Protein AF-A0A7W1TVI2-F1 (afdb_monomer_lite)

pLDDT: mean 80.05, std 15.4, range [44.88, 96.12]

Structure (mmCIF, N/CA/C/O backbone):
data_AF-A0A7W1TVI2-F1
#
_entry.id   AF-A0A7W1TVI2-F1
#
loop_
_atom_site.group_PDB
_atom_site.id
_atom_site.type_symbol
_atom_site.label_atom_id
_atom_site.label_alt_id
_atom_site.label_comp_id
_atom_site.label_asym_id
_atom_site.label_entity_id
_atom_site.label_seq_id
_atom_site.pdbx_PDB_ins_code
_atom_site.Cartn_x
_atom_site.Cartn_y
_atom_site.Cartn_z
_atom_site.occupancy
_atom_site.B_iso_or_equiv
_atom_site.auth_seq_id
_atom_site.auth_comp_id
_atom_site.auth_asym_id
_atom_site.auth_atom_id
_atom_site.pdbx_PDB_model_num
ATOM 1 N N . MET A 1 1 ? 13.763 -30.868 -54.913 1.00 58.19 1 MET A N 1
ATOM 2 C CA . MET A 1 1 ? 14.262 -31.204 -53.559 1.00 58.19 1 MET A CA 1
ATOM 3 C C . MET A 1 1 ? 15.021 -30.049 -52.881 1.00 58.19 1 MET A C 1
ATOM 5 O O . MET A 1 1 ? 15.793 -30.290 -51.969 1.00 58.19 1 MET A O 1
ATOM 9 N N . THR A 1 2 ? 14.790 -28.791 -53.278 1.00 52.47 2 THR A N 1
ATOM 10 C CA . THR A 1 2 ? 15.461 -27.596 -52.713 1.00 52.47 2 THR A CA 1
ATOM 11 C C . THR A 1 2 ? 14.480 -26.535 -52.191 1.00 52.47 2 THR A C 1
ATOM 13 O O . THR A 1 2 ? 14.888 -25.632 -51.474 1.00 52.47 2 THR A O 1
ATOM 16 N N . LEU A 1 3 ? 13.182 -26.667 -52.503 1.00 47.12 3 LEU A N 1
ATOM 17 C CA . LEU A 1 3 ? 12.101 -25.781 -52.039 1.00 47.12 3 LEU A CA 1
ATOM 18 C C . LEU A 1 3 ? 11.523 -26.179 -50.667 1.00 47.12 3 LEU A C 1
ATOM 20 O O . LEU A 1 3 ? 11.019 -25.324 -49.950 1.00 47.12 3 LEU A O 1
ATOM 24 N N . LEU A 1 4 ? 11.624 -27.455 -50.267 1.00 44.88 4 LEU A N 1
ATOM 25 C CA . LEU A 1 4 ? 11.235 -27.888 -48.913 1.00 44.88 4 LEU A CA 1
ATOM 26 C C . LEU A 1 4 ? 12.259 -27.446 -47.852 1.00 44.88 4 LEU A C 1
ATOM 28 O O . LEU A 1 4 ? 11.902 -27.214 -46.700 1.00 44.88 4 LEU A O 1
ATOM 32 N N . SER A 1 5 ? 13.526 -27.298 -48.245 1.00 50.56 5 SER A N 1
ATOM 33 C CA . SER A 1 5 ? 14.643 -26.960 -47.359 1.00 50.56 5 SER A CA 1
ATOM 34 C C . SER A 1 5 ? 14.606 -25.499 -46.896 1.00 50.56 5 SER A C 1
ATOM 36 O O . SER A 1 5 ? 15.043 -25.188 -45.792 1.00 50.56 5 SER A O 1
ATOM 38 N N . THR A 1 6 ? 14.062 -24.597 -47.719 1.00 51.00 6 THR A N 1
ATOM 39 C CA . THR A 1 6 ? 13.950 -23.164 -47.409 1.00 51.00 6 THR A CA 1
ATOM 40 C C . THR A 1 6 ? 12.752 -22.846 -46.513 1.00 51.00 6 THR A C 1
ATOM 42 O O . THR A 1 6 ? 12.880 -21.999 -45.633 1.00 51.00 6 THR A O 1
ATOM 45 N N . MET A 1 7 ? 11.620 -23.553 -46.641 1.00 51.19 7 MET A N 1
ATOM 46 C CA . MET A 1 7 ? 10.480 -23.369 -45.723 1.00 51.19 7 MET A CA 1
ATOM 47 C C . MET A 1 7 ? 10.788 -23.850 -44.297 1.00 51.19 7 MET A C 1
ATOM 49 O O . MET A 1 7 ? 10.369 -23.211 -43.334 1.00 51.19 7 MET A O 1
ATOM 53 N N . ALA A 1 8 ? 11.578 -24.920 -44.148 1.00 51.38 8 ALA A N 1
ATOM 54 C CA . ALA A 1 8 ? 12.030 -25.398 -42.839 1.00 51.38 8 ALA A CA 1
ATOM 55 C C . ALA A 1 8 ? 12.963 -24.391 -42.134 1.00 51.38 8 ALA A C 1
ATOM 57 O O . ALA A 1 8 ? 12.857 -24.193 -40.925 1.00 51.38 8 ALA A O 1
ATOM 58 N N . ALA A 1 9 ? 13.830 -23.706 -42.889 1.00 51.12 9 ALA A N 1
ATOM 59 C CA . ALA A 1 9 ? 14.735 -22.689 -42.352 1.00 51.12 9 ALA A CA 1
ATOM 60 C C . ALA A 1 9 ? 13.997 -21.418 -41.886 1.00 51.12 9 ALA A C 1
ATOM 62 O O . ALA A 1 9 ? 14.350 -20.842 -40.859 1.00 51.12 9 ALA A O 1
ATOM 63 N N . VAL A 1 10 ? 12.936 -21.009 -42.594 1.00 54.28 10 VAL A N 1
ATOM 64 C CA . VAL A 1 10 ? 12.103 -19.856 -42.201 1.00 54.28 10 VAL A CA 1
ATOM 65 C C . VAL A 1 10 ? 11.246 -20.179 -40.970 1.00 54.28 10 VAL A C 1
ATOM 67 O O . VAL A 1 10 ? 11.136 -19.348 -40.071 1.00 54.28 10 VAL A O 1
ATOM 70 N N . ALA A 1 11 ? 10.704 -21.397 -40.865 1.00 53.78 11 ALA A N 1
ATOM 71 C CA . ALA A 1 11 ? 9.955 -21.832 -39.682 1.00 53.78 11 ALA A CA 1
ATOM 72 C C . ALA A 1 11 ? 10.843 -21.936 -38.423 1.00 53.78 11 ALA A C 1
ATOM 74 O O . ALA A 1 11 ? 10.426 -21.525 -37.341 1.00 53.78 11 ALA A O 1
ATOM 75 N N . ALA A 1 12 ? 12.086 -22.411 -38.562 1.00 54.06 12 ALA A N 1
ATOM 76 C CA .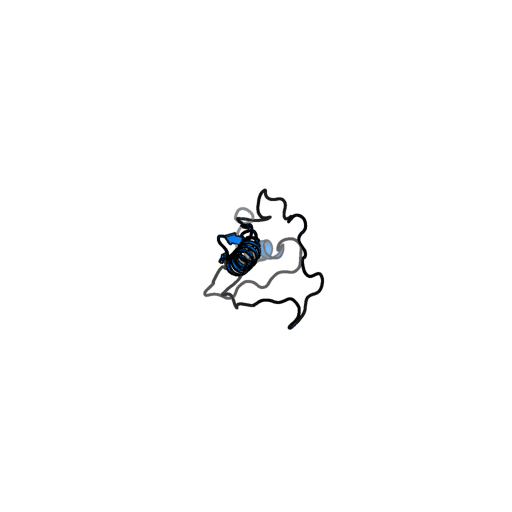 ALA A 1 12 ? 13.052 -22.462 -37.462 1.00 54.06 12 ALA A CA 1
ATOM 77 C C . ALA A 1 12 ? 13.502 -21.061 -36.996 1.00 54.06 12 ALA A C 1
ATOM 7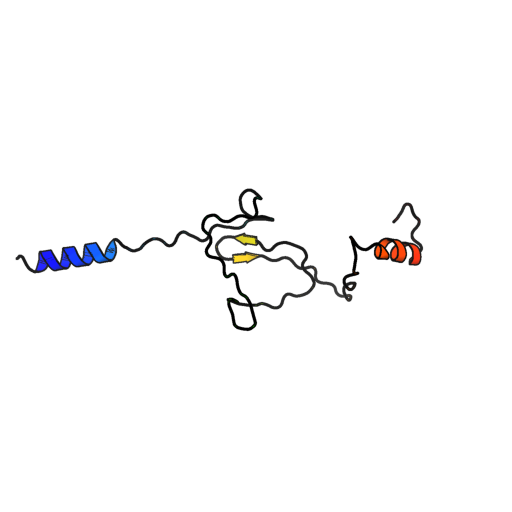9 O O . ALA A 1 12 ? 13.717 -20.854 -35.803 1.00 54.06 12 ALA A O 1
ATOM 80 N N . ALA A 1 13 ? 13.585 -20.086 -37.909 1.00 53.50 13 ALA A N 1
ATOM 81 C CA . ALA A 1 13 ? 13.939 -18.703 -37.582 1.00 53.50 13 ALA A CA 1
ATOM 82 C C . ALA A 1 13 ? 12.811 -17.944 -36.855 1.00 53.50 13 ALA A C 1
ATOM 84 O O . ALA A 1 13 ? 13.091 -17.135 -35.975 1.00 53.50 13 ALA A O 1
ATOM 85 N N . ILE A 1 14 ? 11.542 -18.234 -37.168 1.00 54.59 14 ILE A N 1
ATOM 86 C CA . ILE A 1 14 ? 10.378 -17.627 -36.493 1.00 54.59 14 ILE A CA 1
ATOM 87 C C . ILE A 1 14 ? 10.162 -18.229 -35.092 1.00 54.59 14 ILE A C 1
ATOM 89 O O . ILE A 1 14 ? 9.666 -17.555 -34.193 1.00 54.59 14 ILE A O 1
ATOM 93 N N . CYS A 1 15 ? 10.580 -19.478 -34.867 1.00 53.78 15 CYS A N 1
ATOM 94 C CA . CYS A 1 15 ? 10.420 -20.154 -33.577 1.00 53.78 15 CYS A CA 1
ATOM 95 C C . CYS A 1 15 ? 11.473 -19.743 -32.522 1.00 53.78 15 CYS A C 1
ATOM 97 O O . CYS A 1 15 ? 11.279 -19.991 -31.334 1.00 53.78 15 CYS A O 1
ATOM 99 N N . GLY A 1 16 ? 12.583 -19.118 -32.938 1.00 55.34 16 GLY A N 1
ATOM 100 C CA . GLY A 1 16 ? 13.715 -18.769 -32.067 1.00 55.34 16 GLY A CA 1
ATOM 101 C C . GLY A 1 16 ? 13.622 -17.414 -31.357 1.00 55.34 16 GLY A C 1
ATOM 102 O O . GLY A 1 16 ? 14.477 -17.112 -30.530 1.00 55.34 16 GLY A O 1
ATOM 103 N N . THR A 1 17 ? 12.613 -16.589 -31.652 1.00 58.66 17 THR A N 1
ATOM 104 C CA . THR A 1 17 ? 12.497 -15.222 -31.105 1.00 58.66 17 THR A CA 1
ATOM 105 C C . THR A 1 17 ? 11.333 -15.043 -30.137 1.00 58.66 17 THR A C 1
ATOM 107 O O . THR A 1 17 ? 10.850 -13.925 -29.955 1.00 58.66 17 THR A O 1
ATOM 110 N N . MET A 1 18 ? 10.883 -16.111 -29.476 1.00 58.78 18 MET A N 1
ATOM 111 C CA . MET A 1 18 ? 10.075 -15.959 -28.266 1.00 58.78 18 MET A CA 1
ATOM 112 C C . MET A 1 18 ? 11.017 -15.490 -27.153 1.00 58.78 18 MET A C 1
ATOM 114 O O . MET A 1 18 ? 11.511 -16.278 -26.352 1.00 58.78 18 MET A O 1
ATOM 118 N N . ALA A 1 19 ? 11.343 -14.195 -27.166 1.00 59.72 19 ALA A N 1
ATOM 119 C CA . ALA A 1 19 ? 11.985 -13.541 -26.042 1.00 59.72 19 ALA A CA 1
ATOM 120 C C . ALA A 1 19 ? 11.084 -13.803 -24.836 1.00 59.72 19 ALA A C 1
ATOM 122 O O . ALA A 1 19 ? 9.965 -13.292 -24.775 1.00 59.72 19 ALA A O 1
ATOM 123 N N . ALA A 1 20 ? 11.534 -14.672 -23.931 1.00 59.75 20 ALA A N 1
ATOM 124 C CA . ALA A 1 20 ? 10.871 -14.865 -22.660 1.00 59.75 20 ALA A CA 1
ATOM 125 C C . ALA A 1 20 ? 10.804 -13.482 -22.012 1.00 59.75 20 ALA A C 1
ATOM 127 O O . ALA A 1 20 ? 11.839 -12.911 -21.667 1.00 59.75 20 ALA A O 1
ATOM 128 N N . ALA A 1 21 ? 9.602 -12.908 -21.929 1.00 60.25 21 ALA A N 1
ATOM 129 C CA . ALA A 1 21 ? 9.393 -11.750 -21.084 1.00 60.25 21 ALA A CA 1
ATOM 130 C C . ALA A 1 21 ? 9.901 -12.166 -19.703 1.00 60.25 21 ALA A C 1
ATOM 132 O O . ALA A 1 21 ? 9.464 -13.195 -19.181 1.00 60.25 21 ALA A O 1
ATOM 133 N N . ALA A 1 22 ? 10.894 -11.444 -19.178 1.00 60.66 22 ALA A N 1
ATOM 134 C CA . ALA A 1 22 ? 11.382 -11.697 -17.834 1.00 60.66 22 ALA A CA 1
ATOM 135 C C . ALA A 1 22 ? 10.162 -11.737 -16.910 1.00 60.66 22 ALA A C 1
ATOM 137 O O . ALA A 1 22 ? 9.291 -10.865 -17.005 1.00 60.66 22 ALA A O 1
ATOM 138 N N . ALA A 1 23 ? 10.060 -12.787 -16.092 1.00 64.56 23 ALA A N 1
ATOM 139 C CA . ALA A 1 23 ? 8.993 -12.865 -15.111 1.00 64.56 23 ALA A CA 1
ATOM 140 C C . ALA A 1 23 ? 9.021 -11.571 -14.276 1.00 64.56 23 ALA A C 1
ATOM 142 O O . ALA A 1 23 ? 10.121 -11.102 -13.962 1.00 64.56 23 ALA A O 1
ATOM 143 N N . PRO A 1 24 ? 7.858 -10.970 -13.962 1.00 68.62 24 PRO A N 1
ATOM 144 C CA . PRO A 1 24 ? 7.825 -9.810 -13.089 1.00 68.62 24 PRO A CA 1
ATOM 145 C C . PRO A 1 24 ? 8.590 -10.145 -11.810 1.00 68.62 24 PRO A C 1
ATOM 147 O O . PRO A 1 24 ? 8.339 -11.184 -11.200 1.00 68.62 24 PRO A O 1
ATOM 150 N N . GLU A 1 25 ? 9.552 -9.302 -11.443 1.00 78.50 25 GLU A N 1
ATOM 151 C CA . GLU A 1 25 ? 10.282 -9.479 -10.195 1.00 78.50 25 GLU A CA 1
ATOM 152 C C . GLU A 1 25 ? 9.314 -9.275 -9.027 1.00 78.50 25 GLU A C 1
ATOM 154 O O . GLU A 1 25 ? 8.543 -8.309 -8.999 1.00 78.50 25 GLU A O 1
ATOM 159 N N . ASP A 1 26 ? 9.327 -10.210 -8.080 1.00 91.25 26 ASP A N 1
ATOM 160 C CA . ASP A 1 26 ? 8.506 -10.106 -6.883 1.00 91.25 26 ASP A CA 1
ATOM 161 C C . ASP A 1 26 ? 8.934 -8.897 -6.039 1.00 91.25 26 ASP A C 1
ATOM 163 O O . ASP A 1 26 ? 10.107 -8.540 -5.948 1.00 91.25 26 ASP A O 1
ATOM 167 N N . TRP A 1 27 ? 7.972 -8.289 -5.352 1.00 93.75 27 TRP A N 1
ATOM 168 C CA . TRP A 1 27 ? 8.194 -7.207 -4.399 1.00 93.75 27 TRP A CA 1
ATOM 169 C C . TRP A 1 27 ? 7.721 -7.662 -3.017 1.00 93.75 27 TRP A C 1
ATOM 171 O O . TRP A 1 27 ? 6.625 -7.291 -2.605 1.00 93.75 27 TRP A O 1
ATOM 181 N N . PRO A 1 28 ? 8.497 -8.491 -2.293 1.00 93.56 28 PRO A N 1
ATOM 182 C CA . PRO A 1 28 ? 7.988 -9.262 -1.154 1.00 93.56 28 PRO A CA 1
ATOM 183 C C . PRO A 1 28 ? 7.742 -8.458 0.128 1.00 93.56 28 PRO A C 1
ATOM 185 O O . PRO A 1 28 ? 7.232 -9.008 1.101 1.00 93.56 28 PRO A O 1
ATOM 188 N N . GLY A 1 29 ? 8.129 -7.181 0.184 1.00 94.69 29 GLY A N 1
ATOM 189 C CA . GLY A 1 29 ? 8.087 -6.425 1.432 1.00 94.69 29 GLY A CA 1
ATOM 190 C C . GLY A 1 29 ? 8.237 -4.921 1.270 1.00 94.69 29 GLY A C 1
ATOM 191 O O . GLY A 1 29 ? 8.364 -4.388 0.166 1.00 94.69 29 GLY A O 1
ATOM 192 N N . PHE A 1 30 ? 8.236 -4.223 2.408 1.00 94.06 30 PHE A N 1
ATOM 193 C CA . PHE A 1 30 ? 8.513 -2.792 2.447 1.00 94.06 30 PHE A CA 1
ATOM 194 C C . PHE A 1 30 ? 9.862 -2.511 1.784 1.00 94.06 30 PHE A C 1
ATOM 196 O O . PHE A 1 30 ? 10.872 -3.103 2.157 1.00 94.06 30 PHE A O 1
ATOM 203 N N . ARG A 1 31 ? 9.862 -1.598 0.804 1.00 93.31 31 ARG A N 1
ATOM 204 C CA . ARG A 1 31 ? 11.036 -1.255 -0.019 1.00 93.31 31 ARG A CA 1
ATOM 205 C C . ARG A 1 31 ? 11.559 -2.387 -0.917 1.00 93.31 31 ARG A C 1
ATOM 207 O O . ARG A 1 31 ? 12.648 -2.249 -1.464 1.00 93.31 31 ARG A O 1
ATOM 214 N N . GLY A 1 32 ? 10.783 -3.449 -1.111 1.00 92.75 32 GLY A N 1
ATOM 215 C CA . GLY A 1 32 ? 11.035 -4.453 -2.139 1.00 92.75 32 GLY A CA 1
ATOM 216 C C . GLY A 1 32 ? 12.227 -5.366 -1.857 1.00 92.75 32 GLY A C 1
ATOM 217 O O . GLY A 1 32 ? 12.674 -5.478 -0.708 1.00 92.75 32 GLY A O 1
ATOM 218 N N . PRO A 1 33 ? 12.738 -6.045 -2.897 1.00 90.50 33 PRO A N 1
ATOM 219 C CA . PRO A 1 33 ? 13.921 -6.891 -2.797 1.00 90.50 33 PRO A CA 1
ATOM 220 C C . PRO A 1 33 ? 15.110 -6.111 -2.227 1.00 90.50 33 PRO A C 1
ATOM 222 O O . PRO A 1 33 ? 15.407 -4.997 -2.649 1.00 90.50 33 PRO A O 1
ATOM 225 N N . GLY A 1 34 ? 15.777 -6.665 -1.213 1.00 91.75 34 GLY A N 1
ATOM 226 C CA . GLY A 1 34 ? 16.947 -6.023 -0.599 1.00 91.75 34 GLY A CA 1
ATOM 227 C C . GLY A 1 34 ? 16.672 -4.720 0.170 1.00 91.75 34 GLY A C 1
ATOM 228 O O . GLY A 1 34 ? 17.626 -4.082 0.609 1.00 91.75 34 GLY A O 1
ATOM 229 N N . MET A 1 35 ? 15.405 -4.328 0.375 1.00 92.06 35 MET A N 1
ATOM 230 C CA . MET A 1 35 ? 14.987 -3.127 1.122 1.00 92.06 35 MET A CA 1
ATOM 231 C C . MET A 1 35 ? 15.511 -1.786 0.566 1.00 92.06 35 MET A C 1
ATOM 233 O O . MET A 1 35 ? 15.641 -0.805 1.308 1.00 92.06 35 MET A O 1
ATOM 237 N N . THR A 1 36 ? 15.794 -1.705 -0.734 1.00 92.56 36 THR A N 1
ATOM 238 C CA . THR A 1 36 ? 16.393 -0.510 -1.356 1.00 92.56 36 THR A CA 1
ATOM 239 C C . THR A 1 36 ? 15.370 0.488 -1.895 1.00 92.56 36 THR A C 1
ATOM 241 O O . THR A 1 36 ? 15.711 1.653 -2.081 1.00 92.56 36 THR A O 1
ATOM 244 N N . ALA A 1 37 ? 14.120 0.066 -2.109 1.00 89.81 37 ALA A N 1
ATOM 245 C CA . ALA A 1 37 ? 13.064 0.827 -2.782 1.00 89.81 37 ALA A CA 1
ATOM 246 C C . ALA A 1 37 ? 13.439 1.266 -4.210 1.00 89.81 37 ALA A C 1
ATOM 248 O O . ALA A 1 37 ? 12.984 2.308 -4.682 1.00 89.81 37 ALA A O 1
ATOM 249 N N . THR A 1 38 ? 14.268 0.482 -4.898 1.00 89.19 38 THR A N 1
ATOM 250 C CA . THR A 1 38 ? 14.742 0.784 -6.251 1.00 89.19 38 THR A CA 1
ATOM 251 C C . THR A 1 38 ? 14.459 -0.369 -7.202 1.00 89.19 38 THR A C 1
ATOM 253 O O . THR A 1 38 ? 14.486 -1.530 -6.809 1.00 89.19 38 THR A O 1
ATOM 256 N N . VAL A 1 39 ? 14.223 -0.037 -8.471 1.00 86.31 39 VAL A N 1
ATOM 257 C CA . VAL A 1 39 ? 14.172 -0.994 -9.581 1.00 86.31 39 VAL A CA 1
ATOM 258 C C . VAL A 1 39 ? 15.145 -0.489 -10.640 1.00 86.31 39 VAL A C 1
ATOM 260 O O . VAL A 1 39 ? 15.062 0.674 -11.043 1.00 86.31 39 VAL A O 1
ATOM 263 N N . ALA A 1 40 ? 16.094 -1.328 -11.052 1.00 83.88 40 ALA A N 1
ATOM 264 C CA . ALA A 1 40 ? 17.043 -0.971 -12.102 1.00 83.88 40 ALA A CA 1
ATOM 265 C C . ALA A 1 40 ? 16.323 -0.824 -13.451 1.00 83.88 40 ALA A C 1
ATOM 267 O O . ALA A 1 40 ? 15.428 -1.603 -13.770 1.00 83.88 40 ALA A O 1
ATOM 268 N N . ASP A 1 41 ? 16.704 0.195 -14.227 1.00 82.69 41 ASP A N 1
ATOM 269 C CA . ASP A 1 41 ? 16.245 0.423 -15.606 1.00 82.69 41 ASP A CA 1
ATOM 270 C C . ASP A 1 41 ? 14.713 0.472 -15.803 1.00 82.69 41 ASP A C 1
ATOM 272 O O . ASP A 1 41 ? 14.196 0.281 -16.910 1.00 82.69 41 ASP A O 1
ATOM 276 N N . ALA A 1 42 ? 13.963 0.769 -14.737 1.00 81.88 42 ALA A N 1
ATOM 277 C CA . ALA A 1 42 ? 12.511 0.798 -14.780 1.00 81.88 42 ALA A CA 1
ATOM 278 C C . ALA A 1 42 ? 11.990 2.002 -15.579 1.00 81.88 42 ALA A C 1
ATOM 280 O O . ALA A 1 42 ? 12.235 3.163 -15.245 1.00 81.88 42 ALA A O 1
ATOM 281 N N . LYS A 1 43 ? 11.194 1.728 -16.616 1.00 86.38 43 LYS A N 1
ATOM 282 C CA . LYS A 1 43 ? 10.443 2.749 -17.360 1.00 86.38 43 LYS A CA 1
ATOM 283 C C . LYS A 1 43 ? 9.100 2.986 -16.676 1.00 86.38 43 LYS A C 1
ATOM 285 O O . LYS A 1 43 ? 8.102 2.363 -17.026 1.00 86.38 43 LYS A O 1
ATOM 290 N N . ILE A 1 44 ? 9.096 3.862 -15.677 1.00 88.44 44 ILE A N 1
ATOM 291 C CA . ILE A 1 44 ? 7.908 4.170 -14.871 1.00 88.44 44 ILE A CA 1
ATOM 292 C C . ILE A 1 44 ? 7.226 5.435 -15.422 1.00 88.44 44 ILE A C 1
ATOM 294 O O . ILE A 1 44 ? 7.926 6.394 -15.763 1.00 88.44 44 ILE A O 1
ATOM 298 N N . PRO A 1 45 ? 5.882 5.483 -15.511 1.00 90.69 45 PRO A N 1
ATOM 299 C CA . PRO A 1 45 ? 5.174 6.701 -15.887 1.00 90.69 45 PRO A CA 1
ATOM 300 C C . PRO A 1 45 ? 5.488 7.870 -14.943 1.00 90.69 45 PRO A C 1
ATOM 302 O O . PRO A 1 45 ? 5.401 7.750 -13.721 1.00 90.69 45 PRO A O 1
ATOM 305 N N . THR A 1 46 ? 5.820 9.028 -15.513 1.00 93.56 46 THR A N 1
ATOM 306 C CA . THR A 1 46 ? 6.125 10.264 -14.764 1.00 93.56 46 THR A CA 1
ATOM 307 C C . THR A 1 46 ? 4.942 11.229 -14.681 1.00 93.56 46 THR A C 1
ATOM 309 O O . THR A 1 46 ? 5.025 12.258 -14.017 1.00 93.56 46 THR A O 1
ATOM 312 N N . THR A 1 47 ? 3.830 10.905 -15.341 1.00 94.50 47 THR A N 1
ATOM 313 C CA . THR A 1 47 ? 2.589 11.686 -15.324 1.00 94.50 47 THR A CA 1
ATOM 314 C C . THR A 1 47 ? 1.431 10.780 -14.939 1.00 94.50 47 THR A C 1
ATOM 316 O O . THR A 1 47 ? 1.421 9.606 -15.297 1.00 94.50 47 THR A O 1
ATOM 319 N N . TRP A 1 48 ? 0.464 11.305 -14.195 1.00 94.38 48 TRP A N 1
ATOM 320 C CA . TRP A 1 48 ? -0.660 10.533 -13.663 1.00 94.38 48 TRP A CA 1
ATOM 321 C C . TRP A 1 48 ? -1.916 11.401 -13.668 1.00 94.38 48 TRP A C 1
ATOM 323 O O . TRP A 1 48 ? -1.826 12.617 -13.493 1.00 94.38 48 TRP A O 1
ATOM 333 N N . GLY A 1 49 ? -3.085 10.796 -13.865 1.00 91.50 49 GLY A N 1
ATOM 334 C CA . GLY A 1 49 ? -4.358 11.509 -13.787 1.00 91.50 49 GLY A CA 1
ATOM 335 C C . GLY A 1 49 ? -5.561 10.608 -14.055 1.00 91.50 49 GLY A C 1
ATOM 336 O O . GLY A 1 49 ? -5.387 9.435 -14.392 1.00 91.50 49 GLY A O 1
ATOM 337 N N . PRO A 1 50 ? -6.791 11.137 -13.935 1.00 88.25 50 PRO A N 1
ATOM 338 C CA . PRO A 1 50 ? -7.993 10.399 -14.304 1.00 88.25 50 PRO A CA 1
ATOM 339 C C . PRO A 1 50 ? -7.882 9.874 -15.743 1.00 88.25 50 PRO A C 1
ATOM 341 O O . PRO A 1 50 ? -7.699 10.650 -16.678 1.00 88.25 50 PRO A O 1
ATOM 344 N N . GLY A 1 51 ? -7.937 8.552 -15.915 1.00 86.81 51 GLY A N 1
ATOM 345 C CA . GLY A 1 51 ? -7.803 7.895 -17.222 1.00 86.81 51 GLY A CA 1
ATOM 346 C C . GLY A 1 51 ? -6.391 7.885 -17.827 1.00 86.81 51 GLY A C 1
ATOM 347 O O . GLY A 1 51 ? -6.231 7.413 -18.949 1.00 86.81 51 GLY A O 1
ATOM 348 N N . SER A 1 52 ? -5.366 8.370 -17.119 1.00 94.00 52 SER A N 1
ATOM 349 C CA . SER A 1 52 ? -3.978 8.404 -17.595 1.00 94.00 52 SER A CA 1
ATOM 350 C C . SER A 1 52 ? -3.059 7.615 -16.669 1.00 94.00 52 SER A C 1
ATOM 352 O O . SER A 1 52 ? -2.983 7.895 -15.474 1.00 94.00 52 SER A O 1
ATOM 354 N N . ASN A 1 53 ? -2.349 6.635 -17.234 1.00 94.12 53 ASN A N 1
ATOM 355 C CA . ASN A 1 53 ? -1.391 5.764 -16.541 1.00 94.12 53 ASN A CA 1
ATOM 356 C C . ASN A 1 53 ? -1.961 4.961 -15.349 1.00 94.12 53 ASN A C 1
ATOM 358 O O . ASN A 1 53 ? -1.202 4.340 -14.618 1.00 94.12 53 ASN A O 1
ATOM 362 N N . ILE A 1 54 ? -3.288 4.887 -15.187 1.00 92.38 54 ILE A N 1
ATOM 363 C CA . ILE A 1 54 ? -3.966 4.015 -14.215 1.00 92.38 54 ILE A CA 1
ATOM 364 C C . ILE A 1 54 ? -4.374 2.718 -14.922 1.00 92.38 54 ILE A C 1
ATOM 366 O O . ILE A 1 54 ? -5.250 2.736 -15.782 1.00 92.38 54 ILE A O 1
ATOM 370 N N . ALA A 1 55 ? -3.753 1.594 -14.559 1.00 91.12 55 ALA A N 1
ATOM 371 C CA . ALA A 1 55 ? -4.086 0.288 -15.137 1.00 91.12 55 ALA A CA 1
ATOM 372 C C . ALA A 1 55 ? -5.405 -0.280 -14.585 1.00 91.12 55 ALA A C 1
ATOM 374 O O . ALA A 1 55 ? -6.187 -0.870 -15.326 1.00 91.12 55 ALA A O 1
ATOM 375 N N . TRP A 1 56 ? -5.641 -0.111 -13.284 1.00 93.69 56 TRP A N 1
ATOM 376 C CA . TRP A 1 56 ? -6.846 -0.552 -12.586 1.00 93.69 56 TRP A CA 1
ATOM 377 C C . TRP A 1 56 ? -6.951 0.143 -11.227 1.00 93.69 56 TRP A C 1
ATOM 379 O O . TRP A 1 56 ? -5.973 0.685 -10.708 1.00 93.69 56 TRP A O 1
ATOM 389 N N . THR A 1 57 ? -8.147 0.107 -10.648 1.00 92.19 57 THR A N 1
ATOM 390 C CA . THR A 1 57 ? -8.431 0.546 -9.280 1.00 92.19 57 THR A CA 1
ATOM 391 C C . THR A 1 57 ? -9.337 -0.474 -8.603 1.00 92.19 57 THR A C 1
ATOM 393 O O . THR A 1 57 ? -10.086 -1.195 -9.262 1.00 92.19 57 THR A O 1
ATOM 396 N N . VAL A 1 58 ? -9.255 -0.549 -7.278 1.00 93.19 58 VAL A N 1
ATOM 397 C CA . VAL A 1 58 ? -10.130 -1.390 -6.461 1.00 93.19 58 VAL A CA 1
ATOM 398 C C . VAL A 1 58 ? -10.479 -0.637 -5.186 1.00 93.19 58 VAL A C 1
ATOM 400 O O . VAL A 1 58 ? -9.613 -0.002 -4.582 1.00 93.19 58 VAL A O 1
ATOM 403 N N . GLU A 1 59 ? -11.746 -0.686 -4.788 1.00 93.31 59 GLU A N 1
ATOM 404 C CA . GLU A 1 59 ? -12.165 -0.182 -3.484 1.00 93.31 59 GLU A CA 1
ATOM 405 C C . GLU A 1 59 ? -11.762 -1.189 -2.403 1.00 93.31 59 GLU A C 1
ATOM 407 O O . GLU A 1 59 ? -12.025 -2.387 -2.521 1.00 93.31 59 GLU A O 1
ATOM 412 N N . LEU A 1 60 ? -11.106 -0.706 -1.348 1.00 92.31 60 LEU A N 1
ATOM 413 C CA . LEU A 1 60 ? -10.717 -1.518 -0.198 1.00 92.31 60 LEU A CA 1
ATOM 414 C C . LEU A 1 60 ? -11.578 -1.142 1.003 1.00 92.31 60 LEU A C 1
ATOM 416 O O . LEU A 1 60 ? -11.822 0.034 1.263 1.00 92.31 60 LEU A O 1
ATOM 420 N N . ALA A 1 61 ? -12.012 -2.148 1.760 1.00 93.19 61 ALA A N 1
ATOM 421 C CA . ALA A 1 61 ? -12.708 -1.911 3.014 1.00 93.19 61 ALA A CA 1
ATOM 422 C C . ALA A 1 61 ? -11.725 -1.432 4.091 1.00 93.19 61 ALA A C 1
ATOM 424 O O . ALA A 1 61 ? -10.672 -2.040 4.301 1.00 93.19 61 ALA A O 1
ATOM 425 N N . GLY A 1 62 ? -12.125 -0.394 4.823 1.00 91.69 62 GLY A N 1
ATOM 426 C CA . GLY A 1 62 ? -11.366 0.134 5.950 1.00 91.69 62 GLY A CA 1
ATOM 427 C C . GLY A 1 62 ? -10.092 0.886 5.552 1.00 91.69 62 GLY A C 1
ATOM 428 O O . GLY A 1 62 ? -9.976 1.372 4.432 1.00 91.69 62 GLY A O 1
ATOM 429 N N . ASN A 1 63 ? -9.142 0.999 6.483 1.00 90.00 63 ASN A N 1
ATOM 430 C CA . ASN A 1 63 ? -7.948 1.837 6.333 1.00 90.00 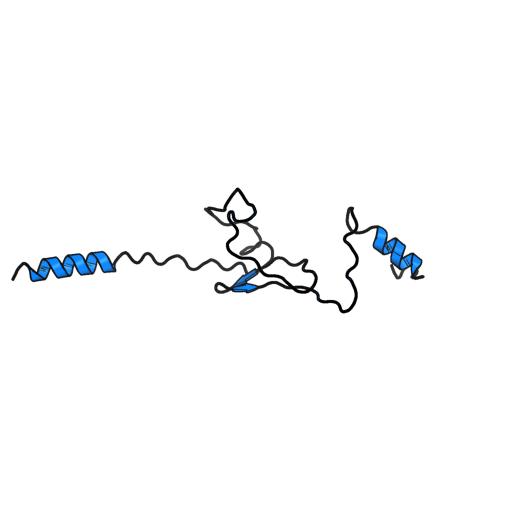63 ASN A CA 1
ATOM 431 C C . ASN A 1 63 ? -6.668 0.995 6.271 1.00 90.00 63 ASN A C 1
ATOM 433 O O . ASN A 1 63 ? -6.461 0.110 7.099 1.00 90.00 63 ASN A O 1
ATOM 437 N N . GLY A 1 64 ? -5.777 1.291 5.322 1.00 88.88 64 GLY A N 1
ATOM 438 C CA . GLY A 1 64 ? -4.482 0.619 5.162 1.00 88.88 64 GLY A CA 1
ATOM 439 C C . GLY A 1 64 ? -3.308 1.581 5.349 1.00 88.88 64 GLY A C 1
ATOM 440 O O . GLY A 1 64 ? -3.285 2.647 4.745 1.00 88.88 64 GLY A O 1
ATOM 441 N N . TRP A 1 65 ? -2.337 1.198 6.183 1.00 87.75 65 TRP A N 1
ATOM 442 C CA . TRP A 1 65 ? -1.079 1.940 6.413 1.00 87.75 65 TRP A CA 1
ATOM 443 C C . TRP A 1 65 ? 0.162 1.139 5.990 1.00 87.75 65 TRP A C 1
ATOM 445 O O . TRP A 1 65 ? 1.288 1.630 6.039 1.00 87.75 65 TRP A O 1
ATOM 455 N N . SER A 1 66 ? -0.037 -0.118 5.590 1.00 90.25 66 SER A N 1
ATOM 456 C CA . SER A 1 66 ? 1.015 -0.991 5.080 1.00 90.25 66 SER A CA 1
ATOM 457 C C . SER A 1 66 ? 1.456 -0.576 3.679 1.00 90.25 66 SER A C 1
ATOM 459 O O . SER A 1 66 ? 0.693 0.030 2.930 1.00 90.25 66 SER A O 1
ATOM 461 N N . SER A 1 67 ? 2.641 -1.019 3.269 1.00 92.88 67 SER A N 1
ATOM 462 C CA . SER A 1 67 ? 3.007 -1.015 1.850 1.00 92.88 67 SER A CA 1
ATOM 463 C C . SER A 1 67 ? 2.417 -2.234 1.132 1.00 92.88 67 SER A C 1
ATOM 465 O O . SER A 1 67 ? 2.474 -3.328 1.697 1.00 92.88 67 SER A O 1
ATOM 467 N N . PRO A 1 68 ? 1.868 -2.080 -0.087 1.00 94.56 68 PRO A N 1
ATOM 468 C CA . PRO A 1 68 ? 1.499 -3.223 -0.914 1.00 94.56 68 PRO A CA 1
ATOM 469 C C . PRO A 1 68 ? 2.739 -4.061 -1.249 1.00 94.56 68 PRO A C 1
ATOM 471 O O . PRO A 1 68 ? 3.841 -3.522 -1.386 1.00 94.56 68 PRO A O 1
ATOM 474 N N . ILE A 1 69 ? 2.544 -5.368 -1.410 1.00 95.81 69 ILE A N 1
ATOM 475 C CA . ILE A 1 69 ? 3.577 -6.295 -1.888 1.00 95.81 69 ILE A CA 1
ATOM 476 C C . ILE A 1 69 ? 3.097 -6.999 -3.154 1.00 95.81 69 ILE A C 1
ATOM 478 O O . ILE A 1 69 ? 1.892 -7.107 -3.401 1.00 95.81 69 ILE A O 1
ATOM 482 N N . ILE A 1 70 ? 4.039 -7.488 -3.951 1.00 94.88 70 ILE A N 1
ATOM 483 C CA . ILE A 1 70 ? 3.763 -8.257 -5.164 1.00 94.88 70 ILE A CA 1
ATOM 484 C C . ILE A 1 70 ? 4.438 -9.611 -5.007 1.00 94.88 70 ILE A C 1
ATOM 486 O O . ILE A 1 70 ? 5.627 -9.672 -4.703 1.00 94.88 70 ILE A O 1
ATOM 490 N N . TRP A 1 71 ? 3.684 -10.686 -5.204 1.00 94.38 71 TRP A N 1
ATOM 491 C CA . TRP A 1 71 ? 4.233 -12.037 -5.218 1.00 94.38 71 TRP A CA 1
ATOM 492 C C . TRP A 1 71 ? 3.525 -12.881 -6.270 1.00 94.38 71 TRP A C 1
ATOM 494 O O . TRP A 1 71 ? 2.293 -12.931 -6.289 1.00 94.38 71 TRP A O 1
ATOM 504 N N . ASN A 1 72 ? 4.283 -13.528 -7.152 1.00 92.50 72 ASN A N 1
ATOM 505 C CA . ASN A 1 72 ? 3.784 -14.377 -8.231 1.00 92.50 72 ASN A CA 1
ATOM 506 C C . ASN A 1 72 ? 2.643 -13.708 -9.028 1.00 92.50 72 ASN A C 1
ATOM 508 O O . ASN A 1 72 ? 1.539 -14.245 -9.154 1.00 92.50 72 ASN A O 1
ATOM 512 N N . ASN A 1 73 ? 2.895 -12.484 -9.507 1.00 90.75 73 ASN A N 1
ATOM 513 C CA . ASN A 1 73 ? 1.946 -11.674 -10.283 1.00 90.75 73 ASN A CA 1
ATOM 514 C C . ASN A 1 73 ? 0.625 -11.343 -9.544 1.00 90.75 73 ASN A C 1
ATOM 516 O O . ASN A 1 73 ? -0.395 -11.056 -10.173 1.00 90.75 73 ASN A O 1
ATOM 520 N N . THR A 1 74 ? 0.635 -11.375 -8.210 1.00 93.88 74 THR A N 1
ATOM 521 C CA . THR A 1 74 ? -0.507 -11.025 -7.356 1.00 93.88 74 THR A CA 1
ATOM 522 C C . THR A 1 74 ? -0.141 -9.858 -6.450 1.00 93.88 74 THR A C 1
ATOM 524 O O . THR A 1 74 ? 0.920 -9.865 -5.828 1.00 93.88 74 THR A O 1
ATOM 527 N N . VAL A 1 75 ? -1.021 -8.857 -6.363 1.00 95.31 75 VAL A N 1
ATOM 528 C CA . VAL A 1 75 ? -0.873 -7.734 -5.429 1.00 95.31 75 VAL A CA 1
ATOM 529 C C . VAL A 1 75 ? -1.553 -8.091 -4.115 1.00 95.31 75 VAL A C 1
ATOM 531 O O . VAL A 1 75 ? -2.750 -8.375 -4.093 1.00 95.31 75 VAL A O 1
ATOM 534 N N . TYR A 1 76 ? -0.802 -8.031 -3.020 1.00 96.00 76 TYR A N 1
ATOM 535 C CA . TYR A 1 76 ? -1.335 -8.196 -1.674 1.00 96.00 76 TYR A CA 1
ATOM 536 C C . TYR A 1 76 ? -1.344 -6.854 -0.955 1.00 96.00 76 TYR A C 1
ATOM 538 O O . TYR A 1 76 ? -0.356 -6.114 -0.942 1.00 96.00 76 TYR A O 1
ATOM 546 N N . VAL A 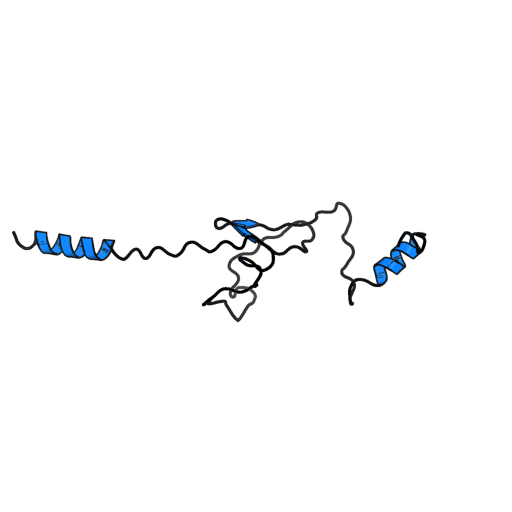1 77 ? -2.475 -6.565 -0.326 1.00 96.12 77 VAL A N 1
ATOM 547 C CA . VAL A 1 77 ? -2.701 -5.377 0.494 1.00 96.12 77 VAL A CA 1
ATOM 548 C C . VAL A 1 77 ? -3.297 -5.799 1.825 1.00 96.12 77 VAL A C 1
ATOM 550 O O . VAL A 1 77 ? -4.022 -6.790 1.901 1.00 96.12 77 VAL A O 1
ATOM 553 N N . THR A 1 78 ? -3.006 -5.035 2.873 1.00 95.06 78 THR A N 1
ATOM 554 C CA . THR A 1 78 ? -3.662 -5.208 4.170 1.00 95.06 78 THR A CA 1
ATOM 555 C C . THR A 1 78 ? -4.439 -3.954 4.521 1.00 95.06 78 THR A C 1
ATOM 557 O O . THR A 1 78 ? -3.978 -2.836 4.277 1.00 95.06 78 THR A O 1
ATOM 560 N N . SER A 1 79 ? -5.620 -4.143 5.096 1.00 94.75 79 SER A N 1
ATOM 561 C CA . SER A 1 79 ? -6.431 -3.066 5.642 1.00 94.75 79 SER A CA 1
ATOM 562 C C . SER A 1 79 ? -7.013 -3.474 6.990 1.00 94.75 79 SER A C 1
ATOM 564 O O . SER A 1 79 ? -7.296 -4.644 7.251 1.00 94.75 79 SER A O 1
ATOM 566 N N . ALA A 1 80 ? -7.164 -2.491 7.868 1.00 93.50 80 ALA A N 1
ATOM 567 C CA . ALA A 1 80 ? -7.909 -2.622 9.103 1.00 93.50 80 ALA A CA 1
ATOM 568 C C . ALA A 1 80 ? -9.367 -2.272 8.818 1.00 93.50 80 ALA A C 1
ATOM 570 O O . ALA A 1 80 ? -9.646 -1.200 8.288 1.00 93.50 80 ALA A O 1
ATOM 571 N N . VAL A 1 81 ? -10.293 -3.146 9.205 1.00 94.44 81 VAL A N 1
ATOM 572 C CA . VAL A 1 81 ? -11.740 -2.903 9.127 1.00 94.44 81 VAL A CA 1
ATOM 573 C C . VAL A 1 81 ? -12.270 -2.716 10.544 1.00 94.44 81 VAL A C 1
ATOM 575 O O . VAL A 1 81 ? -11.926 -3.480 11.443 1.00 94.44 81 VAL A O 1
ATOM 578 N N . SER A 1 82 ? -13.104 -1.700 10.752 1.00 90.25 82 SER A N 1
ATOM 579 C CA . SER A 1 82 ? -13.670 -1.372 12.061 1.00 90.25 82 SER A CA 1
ATOM 580 C C . SER A 1 82 ? -15.187 -1.248 11.969 1.00 90.25 82 SER A C 1
ATOM 582 O O . SER A 1 82 ? -15.714 -0.655 11.033 1.00 90.25 82 SER A O 1
ATOM 584 N N . GLY A 1 83 ? -15.892 -1.777 12.975 1.00 92.50 83 GLY A N 1
ATOM 585 C CA . GLY A 1 83 ? -17.331 -1.546 13.157 1.00 92.50 83 GLY A CA 1
ATOM 586 C C . GLY A 1 83 ? -17.661 -0.156 13.719 1.00 92.50 83 GLY A C 1
ATOM 587 O O . GLY A 1 83 ? -18.830 0.195 13.850 1.00 92.50 83 GLY A O 1
ATOM 588 N N . LYS A 1 84 ? -16.639 0.629 14.073 1.00 90.00 84 LYS A N 1
ATOM 589 C CA . LYS A 1 84 ? -16.739 2.035 14.477 1.00 90.00 84 LYS A CA 1
ATOM 590 C C . LYS A 1 84 ? -16.014 2.915 13.454 1.00 90.00 84 LYS A C 1
ATOM 592 O O . LYS A 1 84 ? -15.026 2.446 12.882 1.00 90.00 84 LYS A O 1
ATOM 597 N N . PRO A 1 85 ? -16.434 4.175 13.260 1.00 85.44 85 PRO A N 1
ATOM 598 C CA . PRO A 1 85 ? -15.696 5.117 12.426 1.00 85.44 85 PRO A CA 1
ATOM 599 C C . PRO A 1 85 ? -14.224 5.197 12.844 1.00 85.44 85 PRO A C 1
ATOM 601 O O . PRO A 1 85 ? -13.916 5.195 14.039 1.00 85.44 85 PRO A O 1
ATOM 604 N N . PHE A 1 86 ? -13.321 5.244 11.863 1.00 83.69 86 PHE A N 1
ATOM 605 C CA . PHE A 1 86 ? -11.918 5.537 12.137 1.00 83.69 86 PHE A CA 1
ATOM 606 C C . PHE A 1 86 ? -11.783 6.972 12.639 1.00 83.69 86 PHE A C 1
ATOM 608 O O . PHE A 1 86 ? -12.558 7.848 12.259 1.00 83.69 86 PHE A O 1
ATOM 615 N N . LYS A 1 87 ? -10.780 7.211 13.487 1.00 81.06 87 LYS A N 1
ATOM 616 C CA . LYS A 1 87 ? -10.384 8.576 13.817 1.00 81.06 87 LYS A CA 1
ATOM 617 C C . LYS A 1 87 ? -9.880 9.252 12.541 1.00 81.06 87 LYS A C 1
ATOM 619 O O . LYS A 1 87 ? -9.062 8.674 11.822 1.00 81.06 87 LYS A O 1
ATOM 624 N N . GLU A 1 88 ? -10.364 10.461 12.285 1.00 82.12 88 GLU A N 1
ATOM 625 C CA . GLU A 1 88 ? -9.894 11.262 11.160 1.00 82.12 88 GLU A CA 1
ATOM 626 C C . GLU A 1 88 ? -8.397 11.582 11.305 1.00 82.12 88 GLU A C 1
ATOM 628 O O . GLU A 1 88 ? -7.921 11.801 12.427 1.00 82.12 88 GLU A O 1
ATOM 633 N N . PRO A 1 89 ? -7.630 11.615 10.201 1.00 75.81 89 PRO A N 1
ATOM 634 C CA . PRO A 1 89 ? -6.219 11.965 10.249 1.00 75.81 89 PRO A CA 1
ATOM 635 C C . PRO A 1 89 ? -6.009 13.346 10.878 1.00 75.81 89 PRO A C 1
ATOM 637 O O . PRO A 1 89 ? -6.524 14.354 10.394 1.00 75.81 89 PRO A O 1
ATOM 640 N N . SER A 1 90 ? -5.220 13.395 11.949 1.00 74.50 90 SER A N 1
ATOM 641 C CA . SER A 1 90 ? -4.852 14.651 12.597 1.00 74.50 90 SER A CA 1
ATOM 642 C C . SER A 1 90 ? -3.697 15.316 11.842 1.00 74.50 90 SER A C 1
ATOM 644 O O . SER A 1 90 ? -2.688 14.653 11.575 1.00 74.50 90 SER A O 1
ATOM 646 N N . PRO A 1 91 ? -3.792 16.604 11.472 1.00 70.81 91 PRO A N 1
ATOM 647 C CA . PRO A 1 91 ? -2.681 17.310 10.846 1.00 70.81 91 PRO A CA 1
ATOM 648 C C . PRO A 1 91 ? -1.533 17.532 11.851 1.00 70.81 91 PRO A C 1
ATOM 650 O O . PRO A 1 91 ? -1.735 18.113 12.913 1.00 70.81 91 PRO A O 1
ATOM 653 N N . GLY A 1 92 ? -0.306 17.114 11.510 1.00 70.12 92 GLY A N 1
ATOM 654 C CA . GLY A 1 92 ? 0.902 17.354 12.318 1.00 70.12 92 GLY A CA 1
ATOM 655 C C . GLY A 1 92 ? 1.891 16.180 12.354 1.00 70.12 92 GLY A C 1
ATOM 656 O O . GLY A 1 92 ? 1.656 15.129 11.763 1.00 70.12 92 GLY A O 1
ATOM 657 N N . LEU A 1 93 ? 3.017 16.360 13.056 1.00 59.59 93 LEU A N 1
ATOM 658 C CA . LEU A 1 93 ? 3.950 15.274 13.384 1.00 59.59 93 LEU A CA 1
ATOM 659 C C . LEU A 1 93 ? 3.287 14.357 14.424 1.00 59.59 93 LEU A C 1
ATOM 661 O O . LEU A 1 93 ? 3.162 14.740 15.581 1.00 59.59 93 LEU A O 1
ATOM 665 N N . TYR A 1 94 ? 2.854 13.172 13.993 1.00 59.19 94 TYR A N 1
ATOM 666 C CA . TYR A 1 94 ? 2.455 12.040 14.842 1.00 59.19 94 TYR A CA 1
ATOM 667 C C . TYR A 1 94 ? 1.475 12.346 15.992 1.00 59.19 94 TYR A C 1
ATOM 669 O O . TYR A 1 94 ? 1.702 11.921 17.119 1.00 59.19 94 TYR A O 1
ATOM 677 N N . GLY A 1 95 ? 0.356 13.021 15.705 1.00 60.09 95 GLY A N 1
ATOM 678 C CA . GLY A 1 95 ? -0.838 12.937 16.559 1.00 60.09 95 GLY A CA 1
ATOM 679 C C . GLY A 1 95 ? -0.633 13.348 18.022 1.00 60.09 95 GLY A C 1
ATOM 680 O O . GLY A 1 95 ? -0.948 12.590 18.939 1.00 60.09 95 GLY A O 1
ATOM 681 N N . ASN A 1 96 ? -0.148 14.571 18.259 1.00 60.03 96 ASN A N 1
ATOM 682 C CA . ASN A 1 96 ? -0.067 15.153 19.610 1.00 60.03 96 ASN A CA 1
ATOM 683 C C . ASN A 1 96 ? -1.443 15.260 20.310 1.00 60.03 96 ASN A C 1
ATOM 685 O O . ASN A 1 96 ? -1.520 15.518 21.511 1.00 60.03 96 ASN A O 1
ATOM 689 N N . ASP A 1 97 ? -2.528 15.080 19.562 1.00 73.12 97 ASP A N 1
ATOM 690 C CA . ASP A 1 97 ? -3.906 15.040 20.033 1.00 73.12 97 ASP A CA 1
ATOM 691 C C . ASP A 1 97 ? -4.269 13.721 20.730 1.00 73.12 97 ASP A C 1
ATOM 693 O O . ASP A 1 97 ? -5.098 13.735 21.634 1.00 73.12 97 ASP A O 1
ATOM 697 N N . TYR A 1 98 ? -3.622 12.601 20.393 1.00 75.56 98 TYR A N 1
ATOM 698 C CA . TYR A 1 98 ? -3.924 11.298 20.993 1.00 75.56 98 TYR A CA 1
ATOM 699 C C . TYR A 1 98 ? -3.650 11.287 22.501 1.00 75.56 98 TYR A C 1
ATOM 701 O O . TYR A 1 98 ? -4.490 10.880 23.295 1.00 75.56 98 TYR A O 1
ATOM 709 N N . ILE A 1 99 ? -2.512 11.842 22.915 1.00 74.50 99 ILE A N 1
ATOM 710 C CA . ILE A 1 99 ? -2.140 11.981 24.330 1.00 74.50 99 ILE A CA 1
ATOM 711 C C . ILE A 1 99 ? -3.146 12.879 25.074 1.00 74.50 99 ILE A C 1
ATOM 713 O O . ILE A 1 99 ? -3.520 12.594 26.211 1.00 74.50 99 ILE A O 1
ATOM 717 N N . ALA A 1 100 ? -3.608 13.965 24.444 1.00 77.62 100 ALA A N 1
ATOM 718 C CA . ALA A 1 100 ? -4.623 14.843 25.026 1.00 77.62 100 ALA A CA 1
ATOM 719 C C . ALA A 1 100 ? -5.990 14.143 25.152 1.00 77.62 100 ALA A C 1
ATOM 721 O O . ALA A 1 100 ? -6.666 14.305 26.166 1.00 77.62 100 ALA A O 1
ATOM 722 N N . GLU A 1 101 ? -6.372 13.332 24.16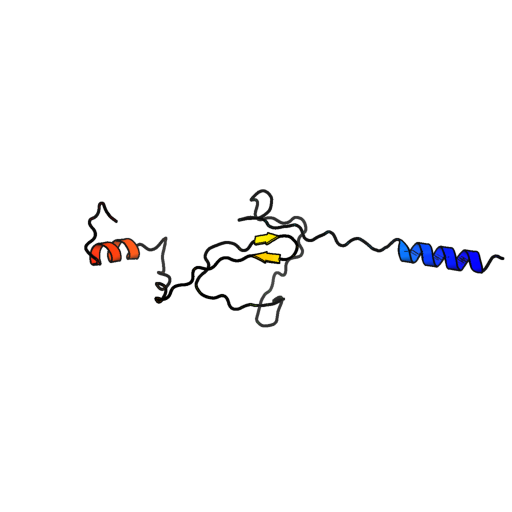5 1.00 80.12 101 GLU A N 1
ATOM 723 C CA . GLU A 1 101 ? -7.595 12.525 24.182 1.00 80.12 101 GLU A CA 1
ATOM 724 C C . GLU A 1 101 ? -7.565 11.445 25.262 1.00 80.12 101 GLU A C 1
ATOM 726 O O . GLU A 1 101 ? -8.548 11.288 25.983 1.00 80.12 101 GLU A O 1
ATOM 731 N N . LEU A 1 102 ? -6.451 10.725 25.412 1.00 82.19 102 LEU A N 1
ATOM 732 C CA . LEU A 1 102 ? -6.317 9.707 26.453 1.00 82.19 102 LEU A CA 1
ATOM 733 C C . LEU A 1 102 ? -6.412 10.331 27.852 1.00 82.19 102 LEU A C 1
ATOM 735 O O . LEU A 1 102 ? -7.141 9.830 28.709 1.00 82.19 102 LEU A O 1
ATOM 739 N N . ARG A 1 103 ? -5.781 11.492 28.060 1.00 83.25 103 ARG A N 1
ATOM 740 C CA . ARG A 1 103 ? -5.952 12.269 29.298 1.00 83.25 103 ARG A CA 1
ATOM 741 C C . ARG A 1 103 ? -7.398 12.719 29.506 1.00 83.25 103 ARG A C 1
ATOM 743 O O . ARG A 1 103 ? -7.898 12.649 30.624 1.00 83.25 103 ARG A O 1
ATOM 750 N N . ALA A 1 104 ? -8.093 13.148 28.450 1.00 85.56 104 ALA A N 1
ATOM 751 C CA . ALA A 1 104 ? -9.511 13.514 28.523 1.00 85.56 104 ALA A CA 1
ATOM 752 C C . ALA A 1 104 ? -10.424 12.312 28.841 1.00 85.56 104 ALA A C 1
ATOM 754 O O . ALA A 1 104 ? -11.497 12.497 29.411 1.00 85.56 104 ALA A O 1
ATOM 755 N N . GLN A 1 105 ? -9.989 11.088 28.527 1.00 86.81 105 GLN A N 1
ATOM 756 C CA . GLN A 1 105 ? -10.640 9.837 28.938 1.00 86.81 105 GLN A CA 1
ATOM 757 C C . GLN A 1 105 ? -10.307 9.428 30.384 1.00 86.81 105 GLN A C 1
ATOM 759 O O . GLN A 1 105 ? -10.846 8.438 30.875 1.00 86.81 105 GLN A O 1
ATOM 764 N N . GLY A 1 106 ? -9.463 10.197 31.080 1.00 89.81 106 GLY A N 1
ATOM 765 C CA . GLY A 1 106 ? -9.108 9.985 32.481 1.00 89.81 106 GLY A CA 1
ATOM 766 C C . GLY A 1 106 ? -7.898 9.079 32.708 1.00 89.81 106 GLY A C 1
ATOM 767 O O . GLY A 1 106 ? -7.647 8.721 33.856 1.00 89.81 106 GLY A O 1
ATOM 768 N N . LEU A 1 107 ? -7.150 8.719 31.658 1.00 85.81 107 LEU A N 1
ATOM 769 C CA . LEU A 1 107 ? -5.912 7.946 31.797 1.00 85.81 107 LEU A CA 1
ATOM 770 C C . LEU A 1 107 ? -4.814 8.803 32.436 1.00 85.81 107 LEU A C 1
ATOM 772 O O . LEU A 1 107 ? -4.649 9.986 32.106 1.00 85.81 107 LEU A O 1
ATOM 776 N N . SER A 1 108 ? -4.067 8.208 33.363 1.00 85.06 108 SER A N 1
ATOM 777 C CA . SER A 1 108 ? -2.946 8.871 34.028 1.00 85.06 108 SER A CA 1
ATOM 778 C C . SER A 1 108 ? -1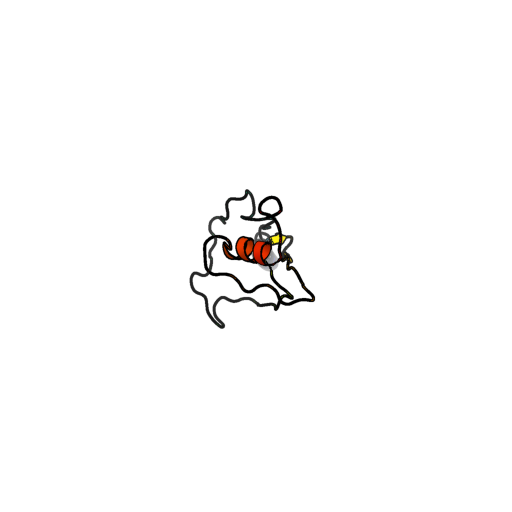.751 9.043 33.083 1.00 85.06 108 SER A C 1
ATOM 780 O O . SER A 1 108 ? -1.634 8.361 32.072 1.00 85.06 108 SER A O 1
ATOM 782 N N . ASN A 1 109 ? -0.809 9.928 33.423 1.00 78.75 109 ASN A N 1
ATOM 783 C CA . ASN A 1 109 ? 0.402 10.131 32.611 1.00 78.75 109 ASN A CA 1
ATOM 784 C C . ASN A 1 109 ? 1.318 8.894 32.522 1.00 78.75 109 ASN A C 1
ATOM 786 O O . ASN A 1 109 ? 2.244 8.912 31.724 1.00 78.75 109 ASN A O 1
ATOM 790 N N . GLU A 1 110 ? 1.113 7.876 33.359 1.00 84.69 110 GLU A N 1
ATOM 791 C CA . GLU A 1 110 ? 1.862 6.612 33.310 1.00 84.69 110 GLU A CA 1
ATOM 792 C C . GLU A 1 110 ? 1.207 5.590 32.366 1.00 84.69 110 GLU A C 1
ATOM 794 O O . GLU A 1 110 ? 1.868 4.666 31.898 1.00 84.69 110 GLU A O 1
ATOM 799 N N . GLU A 1 111 ? -0.086 5.764 32.078 1.00 72.88 111 GLU A N 1
ATOM 800 C CA . GLU A 1 111 ? -0.888 4.909 31.194 1.00 72.88 111 GLU A CA 1
ATOM 801 C C . GLU A 1 111 ? -1.005 5.468 29.764 1.00 72.88 111 GLU A C 1
ATOM 803 O O . GLU A 1 111 ? -1.535 4.792 28.879 1.00 72.88 111 GLU A O 1
ATOM 808 N N . VAL A 1 112 ? -0.532 6.701 29.554 1.00 66.31 112 VAL A N 1
ATOM 809 C CA . VAL A 1 112 ? -0.511 7.444 28.284 1.00 66.31 112 VAL A CA 1
ATOM 810 C C . VAL A 1 112 ? 0.886 7.426 27.681 1.00 66.31 112 VAL A C 1
ATOM 812 O O . VAL A 1 112 ? 0.992 7.085 26.482 1.00 66.31 112 VAL A O 1
#

Secondary structure (DSSP, 8-state):
--HHHHHHHHHHHHHTT---PPPPPPB-STTSGGG----TT----S--BTTBS-------SSB--SPPEEETTEEE---B--SSPPPPPPSSSS-HHHHHHHHHTT--TTT-

Sequence (112 aa):
MTLLSTMAAVAAAICGTMAAAAAPEDWPGFRGPGMTATVADAKIPTTWGPGSNIAWTVELAGNGWSSPIIWNNTVYVTSAVSGKPFKEPSPGLYGNDYIAELRAQGLSNEEV

Foldseek 3Di:
DVVVVVVVVVVVVVVPPPPPPPQPQWQAACLRPPNVVDDPPDPQDPDDDDVPSDPDDDDDAAAFPGDWTGDRNDIDGDHDHDPDDDDDDDPDDPPPPVLVVCVVVVDDPVRD

Radius of gyration: 26.52 Å; chains: 1; bounding box: 34×49×88 Å